Protein AF-A0A0M8VWL1-F1 (afdb_monomer)

Mean predicted aligned error: 9.0 Å

Secondary structure (DSSP, 8-state):
--------TTSPPP-HHHHHHHHHHHHHSS---SHHHHHHHHHHHHHHHHHHHHHHHHHGGG--HHHHHHHHHHHHHHHHHHHS-HHHHTSHHHHHHHHHHHHHHHHHHH---SPPPP-PPPP----

Solvent-accessible surface area (backbone atoms only — not comparable to full-atom values): 7582 Å² total; per-residue (Å²): 134,89,85,80,85,77,86,66,82,97,59,80,78,83,62,60,68,60,51,52,51,54,29,44,51,59,69,69,52,84,69,78,89,46,74,63,63,35,46,49,50,43,52,51,45,51,54,52,33,64,61,45,48,60,56,49,60,70,45,44,85,32,37,53,74,69,59,28,52,50,50,52,50,43,52,53,49,34,52,55,45,66,68,49,51,75,76,60,28,51,39,68,66,47,34,36,51,34,28,50,28,34,49,53,48,48,47,47,67,79,57,62,62,85,56,54,76,81,82,72,79,76,80,81,77,82,130

Radius of gyration: 17.61 Å; Cα contacts (8 Å, |Δi|>4): 103; chains: 1; bounding box: 62×31×46 Å

Structure (mmCIF, N/CA/C/O backbone):
data_AF-A0A0M8VWL1-F1
#
_entry.id   AF-A0A0M8VWL1-F1
#
loop_
_atom_site.group_PDB
_atom_site.id
_atom_site.type_symbol
_atom_site.label_atom_id
_atom_site.label_alt_id
_atom_site.label_comp_id
_atom_site.label_asym_id
_atom_site.label_entity_id
_atom_site.label_seq_id
_atom_site.pdbx_PDB_ins_code
_atom_site.Cartn_x
_atom_site.Cartn_y
_atom_site.Cartn_z
_atom_site.occupancy
_atom_site.B_iso_or_equiv
_atom_site.auth_seq_id
_atom_site.auth_comp_id
_atom_site.auth_asym_id
_atom_site.auth_atom_id
_atom_site.pdbx_PDB_model_num
ATOM 1 N N . MET A 1 1 ? 4.339 -11.965 28.603 1.00 34.78 1 MET A N 1
ATOM 2 C CA . MET A 1 1 ? 3.703 -10.925 27.763 1.00 34.78 1 MET A CA 1
ATOM 3 C C . MET A 1 1 ? 2.559 -11.580 27.011 1.00 34.78 1 MET A C 1
ATOM 5 O O . MET A 1 1 ? 2.806 -12.541 26.300 1.00 34.78 1 MET A O 1
ATOM 9 N N . ILE A 1 2 ? 1.325 -11.169 27.300 1.00 36.53 2 ILE A N 1
ATOM 10 C CA . ILE A 1 2 ? 0.091 -11.898 26.967 1.00 36.53 2 ILE A CA 1
ATOM 11 C C . ILE A 1 2 ? -0.187 -11.875 25.459 1.00 36.53 2 ILE A C 1
ATOM 13 O O . ILE A 1 2 ? -0.159 -10.823 24.828 1.00 36.53 2 ILE A O 1
ATOM 17 N N . ALA A 1 3 ? -0.469 -13.064 24.924 1.00 51.12 3 ALA A N 1
ATOM 18 C CA . ALA A 1 3 ? -0.929 -13.321 23.570 1.00 51.12 3 ALA A CA 1
ATOM 19 C C . ALA A 1 3 ? -2.388 -12.881 23.374 1.00 51.12 3 ALA A C 1
ATOM 21 O O . ALA A 1 3 ? -3.248 -13.216 24.184 1.00 51.12 3 ALA A O 1
ATOM 22 N N . LEU A 1 4 ? -2.669 -12.218 22.251 1.00 42.34 4 LEU A N 1
ATOM 23 C CA . LEU A 1 4 ? -4.009 -12.089 21.669 1.00 42.34 4 LEU A CA 1
ATOM 24 C C . LEU A 1 4 ? -3.908 -12.279 20.147 1.00 42.34 4 LEU A C 1
ATOM 26 O O . LEU A 1 4 ? -4.162 -11.377 19.357 1.00 42.34 4 LEU A O 1
ATOM 30 N N . LEU A 1 5 ? -3.518 -13.489 19.740 1.00 47.44 5 LEU A N 1
ATOM 31 C CA . LEU A 1 5 ? -3.768 -13.995 18.391 1.00 47.44 5 LEU A CA 1
ATOM 32 C C . LEU A 1 5 ? -5.251 -14.368 18.316 1.00 47.44 5 LEU A C 1
ATOM 34 O O . LEU A 1 5 ? -5.642 -15.492 18.628 1.00 47.44 5 LEU A O 1
ATOM 38 N N . GLN A 1 6 ? -6.097 -13.401 17.966 1.00 49.94 6 GLN A N 1
ATOM 39 C CA . GLN A 1 6 ? -7.472 -13.707 17.594 1.00 49.94 6 GLN A CA 1
ATOM 40 C C . GLN A 1 6 ? -7.460 -14.371 16.219 1.00 49.94 6 GLN A C 1
ATOM 42 O O . GLN A 1 6 ? -7.264 -13.724 15.193 1.00 49.94 6 GLN A O 1
ATOM 47 N N . ALA A 1 7 ? -7.666 -15.686 16.229 1.00 46.72 7 ALA A N 1
ATOM 48 C CA . ALA A 1 7 ? -7.983 -16.475 15.056 1.00 46.72 7 ALA A CA 1
ATOM 49 C C . ALA A 1 7 ? -9.257 -15.923 14.393 1.00 46.72 7 ALA A C 1
ATOM 51 O O . ALA A 1 7 ? -10.361 -16.056 14.922 1.00 46.72 7 ALA A O 1
ATOM 52 N N . ARG A 1 8 ? -9.095 -15.301 13.224 1.00 42.50 8 ARG A N 1
ATOM 53 C CA . ARG A 1 8 ? -10.168 -15.028 12.266 1.00 42.50 8 ARG A CA 1
ATOM 54 C C . ARG A 1 8 ? -9.900 -15.878 11.023 1.00 42.50 8 ARG A C 1
ATOM 56 O O . ARG A 1 8 ? -8.874 -15.731 10.381 1.00 42.50 8 ARG A O 1
ATOM 63 N N . SER A 1 9 ? -10.815 -16.808 10.767 1.00 38.56 9 SER A N 1
ATOM 64 C CA . SER A 1 9 ? -11.129 -17.469 9.495 1.00 38.56 9 SER A CA 1
ATOM 65 C C . SER A 1 9 ? -10.036 -17.529 8.408 1.00 38.56 9 SER A C 1
ATOM 67 O O . SER A 1 9 ? -9.908 -16.618 7.603 1.00 38.56 9 SER A O 1
ATOM 69 N N . GLY A 1 10 ? -9.352 -18.674 8.308 1.00 37.84 10 GLY A N 1
ATOM 70 C CA . GLY A 1 10 ? -8.967 -19.328 7.041 1.00 37.84 10 GLY A CA 1
ATOM 71 C C . GLY A 1 10 ? -7.970 -18.663 6.079 1.00 37.84 10 GLY A C 1
ATOM 72 O O . GLY A 1 10 ? -7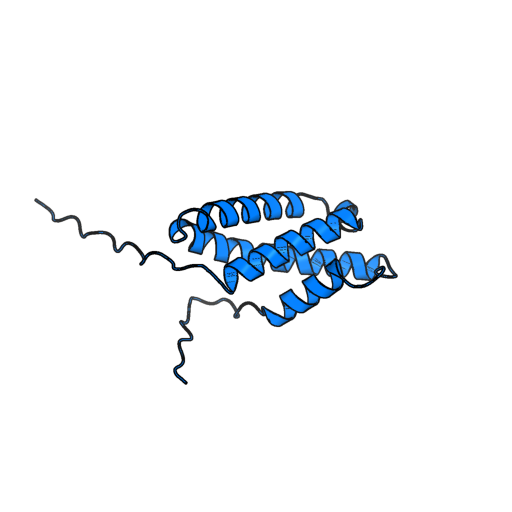.562 -19.330 5.133 1.00 37.84 10 GLY A O 1
ATOM 73 N N . SER A 1 11 ? -7.552 -17.416 6.286 1.00 52.72 11 SER A N 1
ATOM 74 C CA . SER A 1 11 ? -6.479 -16.788 5.508 1.00 52.72 11 SER A CA 1
ATOM 75 C C . SER A 1 11 ? -5.178 -16.844 6.296 1.00 52.72 11 SER A C 1
ATOM 77 O O . SER A 1 11 ? -5.165 -16.566 7.496 1.00 52.72 11 SER A O 1
ATOM 79 N N . ALA A 1 12 ? -4.073 -17.182 5.628 1.00 60.53 12 ALA A N 1
ATOM 80 C CA . ALA A 1 12 ? -2.751 -16.989 6.209 1.00 60.53 12 ALA A CA 1
ATOM 81 C C . ALA A 1 12 ? -2.619 -15.530 6.700 1.00 60.53 12 ALA A C 1
ATOM 83 O O . ALA A 1 12 ? -3.151 -14.624 6.045 1.00 60.53 12 ALA A O 1
ATOM 84 N N . PRO A 1 13 ? -1.965 -15.295 7.852 1.00 78.81 13 PRO A N 1
ATOM 85 C CA . PRO A 1 13 ? -1.771 -13.947 8.369 1.00 78.81 13 PRO A CA 1
ATOM 86 C C . PRO A 1 13 ? -1.037 -13.092 7.331 1.00 78.81 13 PRO A C 1
ATOM 88 O O . PRO A 1 13 ? -0.105 -13.565 6.681 1.00 78.81 13 PRO A O 1
ATOM 91 N N . ILE A 1 14 ? -1.464 -11.838 7.176 1.00 88.00 14 ILE A N 1
ATOM 92 C CA . ILE A 1 14 ? -0.806 -10.882 6.282 1.00 88.00 14 ILE A CA 1
ATOM 93 C C . ILE A 1 14 ? 0.647 -10.704 6.739 1.00 88.00 1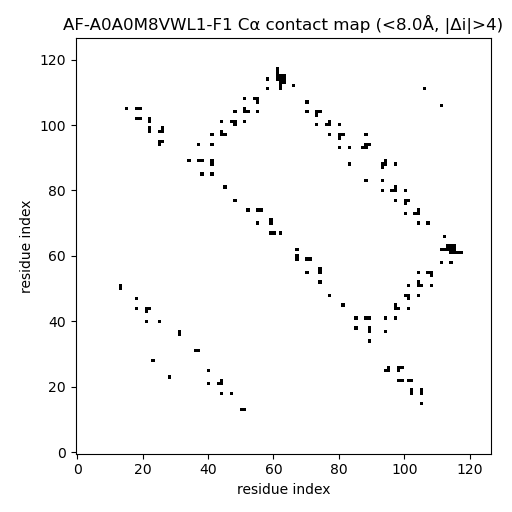4 ILE A C 1
ATOM 95 O O . ILE A 1 14 ? 0.900 -10.269 7.863 1.00 88.00 14 ILE A O 1
ATOM 99 N N . ASP A 1 15 ? 1.599 -11.015 5.857 1.00 93.25 15 ASP A N 1
ATOM 100 C CA . ASP A 1 15 ? 3.029 -10.805 6.101 1.00 93.25 15 ASP A CA 1
ATOM 101 C C . ASP A 1 15 ? 3.378 -9.315 5.949 1.00 93.25 15 ASP A C 1
ATOM 103 O O . ASP A 1 15 ? 3.844 -8.846 4.906 1.00 93.25 15 ASP A O 1
ATOM 107 N N . ALA A 1 16 ? 3.110 -8.552 7.009 1.00 93.62 16 ALA A N 1
ATOM 108 C CA . ALA A 1 16 ? 3.376 -7.119 7.068 1.00 93.62 16 ALA A CA 1
ATOM 109 C C . ALA A 1 16 ? 4.858 -6.786 6.830 1.00 93.62 16 ALA A C 1
ATOM 111 O O . ALA A 1 16 ? 5.170 -5.767 6.213 1.00 93.62 16 ALA A O 1
ATOM 112 N N . ASP A 1 17 ? 5.783 -7.644 7.265 1.00 94.25 17 ASP A N 1
ATOM 113 C CA . ASP A 1 17 ? 7.219 -7.433 7.080 1.00 94.25 17 ASP A CA 1
ATOM 114 C C . ASP A 1 17 ? 7.611 -7.515 5.611 1.00 94.25 17 ASP A C 1
ATOM 116 O O . ASP A 1 17 ? 8.370 -6.675 5.116 1.00 94.25 17 ASP A O 1
ATOM 120 N N . HIS A 1 18 ? 7.076 -8.500 4.895 1.00 94.81 18 HIS A N 1
ATOM 121 C CA . HIS A 1 18 ? 7.277 -8.602 3.461 1.00 94.81 18 HIS A CA 1
ATOM 122 C C . HIS A 1 18 ? 6.693 -7.395 2.721 1.00 94.81 18 HIS A C 1
ATOM 124 O O . HIS A 1 18 ? 7.403 -6.791 1.917 1.00 94.81 18 HIS A O 1
ATOM 130 N N . ILE A 1 19 ? 5.469 -6.969 3.056 1.00 96.19 19 ILE A N 1
ATOM 131 C CA . ILE A 1 19 ? 4.842 -5.790 2.435 1.00 96.19 19 ILE A CA 1
ATOM 132 C C . ILE A 1 19 ? 5.662 -4.522 2.708 1.00 96.19 19 ILE A C 1
ATOM 134 O O . ILE A 1 19 ? 5.896 -3.734 1.788 1.00 96.19 19 ILE A O 1
ATOM 138 N N . ARG A 1 20 ? 6.168 -4.331 3.938 1.00 95.62 20 ARG A N 1
ATOM 139 C C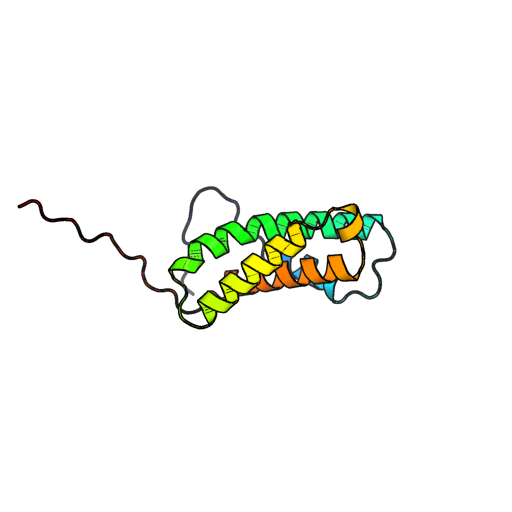A . ARG A 1 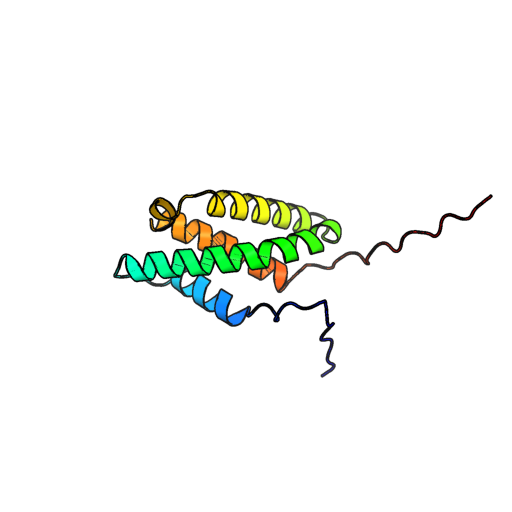20 ? 7.042 -3.195 4.280 1.00 95.62 20 ARG A CA 1
ATOM 140 C C . ARG A 1 20 ? 8.292 -3.164 3.413 1.00 95.62 20 ARG A C 1
ATOM 142 O O . ARG A 1 20 ? 8.637 -2.093 2.913 1.00 95.62 20 ARG A O 1
ATOM 149 N N . ARG A 1 21 ? 8.945 -4.315 3.216 1.00 94.44 21 ARG A N 1
ATOM 150 C CA . ARG A 1 21 ? 10.132 -4.423 2.354 1.00 94.44 21 ARG A CA 1
ATOM 151 C C . ARG A 1 21 ? 9.802 -4.085 0.902 1.00 94.44 21 ARG A C 1
ATOM 153 O O . ARG A 1 21 ? 10.488 -3.251 0.324 1.00 94.44 21 ARG A O 1
ATOM 160 N N . THR A 1 22 ? 8.723 -4.640 0.348 1.00 94.50 22 THR A N 1
ATOM 161 C CA . THR A 1 22 ? 8.291 -4.344 -1.030 1.00 94.50 22 THR A CA 1
ATOM 162 C C . THR A 1 22 ? 7.987 -2.855 -1.224 1.00 94.50 22 THR A C 1
ATOM 164 O O . THR A 1 22 ? 8.449 -2.249 -2.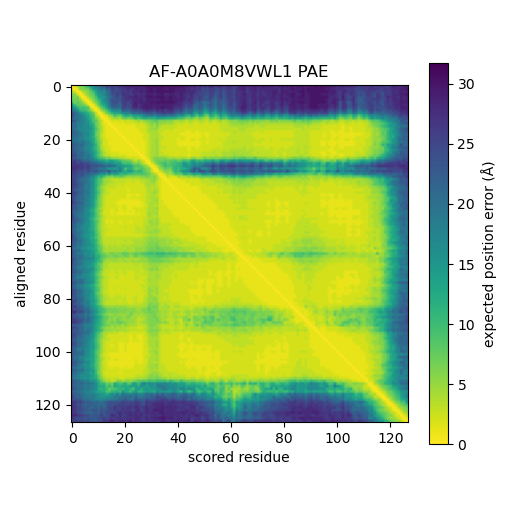188 1.00 94.50 22 THR A O 1
ATOM 167 N N . CYS A 1 23 ? 7.263 -2.232 -0.286 1.00 94.56 23 CYS A N 1
ATOM 168 C CA . CYS A 1 23 ? 6.988 -0.795 -0.332 1.00 94.56 23 CYS A CA 1
ATOM 169 C C . CYS A 1 23 ? 8.274 0.033 -0.232 1.00 94.56 23 CYS A C 1
ATOM 171 O O . CYS A 1 23 ? 8.417 1.027 -0.934 1.00 94.56 23 CYS A O 1
ATOM 173 N N . ALA A 1 24 ? 9.205 -0.347 0.647 1.00 93.19 24 ALA A N 1
ATOM 174 C CA . ALA A 1 24 ? 10.467 0.368 0.808 1.00 93.19 24 ALA A CA 1
ATOM 175 C C . ALA A 1 24 ? 11.317 0.314 -0.466 1.00 93.19 24 ALA A C 1
ATOM 177 O O . ALA A 1 24 ? 11.827 1.350 -0.886 1.00 93.19 24 ALA A O 1
ATOM 178 N N . GLN A 1 25 ? 11.388 -0.856 -1.103 1.00 91.69 25 GLN A N 1
ATOM 179 C CA . GLN A 1 25 ? 12.087 -1.044 -2.369 1.00 91.69 25 GLN A CA 1
ATOM 180 C C . GLN A 1 25 ? 11.512 -0.137 -3.466 1.00 91.69 25 GLN A C 1
ATOM 182 O O . GLN A 1 25 ? 12.252 0.561 -4.149 1.00 91.69 25 GLN A O 1
ATOM 187 N N . ALA A 1 26 ? 10.185 -0.077 -3.600 1.00 90.38 26 ALA A N 1
ATOM 188 C CA . ALA A 1 26 ? 9.543 0.745 -4.625 1.00 90.38 26 ALA A CA 1
ATOM 189 C C . ALA A 1 26 ? 9.605 2.263 -4.355 1.00 90.38 26 ALA A C 1
ATOM 191 O O . ALA A 1 26 ? 9.577 3.047 -5.301 1.00 90.38 26 ALA A O 1
ATOM 192 N N . LEU A 1 27 ? 9.660 2.689 -3.087 1.00 91.12 27 LEU A N 1
ATOM 193 C CA . LEU A 1 27 ? 9.640 4.110 -2.715 1.00 91.12 27 LEU A CA 1
ATOM 194 C C . LEU A 1 27 ? 11.030 4.741 -2.622 1.00 91.12 27 LEU A C 1
ATOM 196 O O . LEU A 1 27 ? 11.166 5.929 -2.906 1.00 91.12 27 LEU A O 1
ATOM 200 N N . TRP A 1 28 ? 12.033 3.983 -2.173 1.00 85.56 28 TRP A N 1
ATOM 201 C CA . TRP A 1 28 ? 13.293 4.559 -1.697 1.00 85.56 28 TRP A CA 1
ATOM 202 C C . TRP A 1 28 ? 14.542 4.031 -2.396 1.00 85.56 28 TRP A C 1
ATOM 204 O O . TRP A 1 28 ? 15.598 4.643 -2.238 1.00 85.56 28 TRP A O 1
ATOM 214 N N . GLU A 1 29 ? 14.466 2.939 -3.162 1.00 78.31 29 GLU A N 1
ATOM 215 C CA . GLU A 1 29 ? 15.643 2.475 -3.895 1.00 78.31 29 GLU A CA 1
ATOM 216 C C . GLU A 1 29 ? 15.868 3.302 -5.172 1.00 78.31 29 GLU A C 1
ATOM 218 O O . GLU A 1 29 ? 14.959 3.452 -5.997 1.00 78.31 29 GLU A O 1
ATOM 223 N N . PRO A 1 30 ? 17.076 3.868 -5.358 1.00 62.16 30 PRO A N 1
ATOM 224 C CA . PRO A 1 30 ? 17.383 4.674 -6.525 1.00 62.16 30 PRO A CA 1
ATOM 225 C C . PRO A 1 30 ? 17.436 3.789 -7.773 1.00 62.16 30 PRO A C 1
ATOM 227 O O . PRO A 1 30 ? 18.324 2.958 -7.919 1.00 62.16 30 PRO A O 1
ATOM 230 N N . ALA A 1 31 ? 16.486 4.034 -8.678 1.00 63.31 31 ALA A N 1
ATOM 231 C CA . ALA A 1 31 ? 16.383 3.460 -10.016 1.00 63.31 31 ALA A CA 1
ATOM 232 C C . ALA A 1 31 ? 16.396 1.923 -10.057 1.00 63.31 31 ALA A C 1
ATOM 234 O O . ALA A 1 31 ? 17.436 1.304 -10.244 1.00 63.31 31 ALA A O 1
ATOM 235 N N . LEU A 1 32 ? 15.201 1.320 -10.026 1.00 66.06 32 LEU A N 1
ATOM 236 C CA . LEU A 1 32 ? 15.022 -0.082 -10.413 1.00 66.06 32 LEU A CA 1
ATOM 237 C C . LEU A 1 32 ? 15.611 -0.292 -11.824 1.00 66.06 32 LEU A C 1
ATOM 239 O O . LEU A 1 32 ? 15.081 0.308 -12.777 1.00 66.06 32 LEU A O 1
ATOM 243 N N . PRO A 1 33 ? 16.708 -1.064 -11.947 1.00 59.38 33 PRO A N 1
ATOM 244 C CA . PRO A 1 33 ? 17.612 -1.043 -13.096 1.00 59.38 33 PRO A CA 1
ATOM 245 C C . PRO A 1 33 ? 17.024 -1.673 -14.358 1.00 59.38 33 PRO A C 1
ATOM 247 O O . PRO A 1 33 ? 17.484 -1.370 -15.458 1.00 59.38 33 PRO A O 1
ATOM 250 N N . ASN A 1 34 ? 16.005 -2.529 -14.236 1.00 78.06 34 ASN A N 1
ATOM 251 C CA . ASN A 1 34 ? 15.409 -3.208 -15.381 1.00 78.06 34 ASN A CA 1
ATOM 252 C C . ASN A 1 34 ? 13.868 -3.228 -15.327 1.00 78.06 34 ASN A C 1
ATOM 254 O O . ASN A 1 34 ? 13.229 -3.092 -14.281 1.00 78.06 34 ASN A O 1
ATOM 258 N N . GLY A 1 35 ? 13.250 -3.346 -16.506 1.00 81.25 35 GLY A N 1
ATOM 259 C CA . GLY A 1 35 ? 11.790 -3.347 -16.647 1.00 81.25 35 GLY A CA 1
ATOM 260 C C . GLY A 1 35 ? 11.110 -4.586 -16.054 1.00 81.25 35 GLY A C 1
ATOM 261 O O . GLY A 1 35 ? 9.918 -4.532 -15.755 1.00 81.25 35 GLY A O 1
ATOM 262 N N . GLU A 1 36 ? 11.853 -5.678 -15.865 1.00 86.56 36 GLU A N 1
ATOM 263 C CA . GLU A 1 36 ? 11.354 -6.932 -15.295 1.00 86.56 36 GLU A CA 1
ATOM 264 C C . GLU A 1 36 ? 11.173 -6.828 -13.777 1.00 86.56 36 GLU A C 1
ATOM 266 O O . GLU A 1 36 ? 10.093 -7.127 -13.276 1.00 86.56 36 GLU A O 1
ATOM 271 N N . GLU A 1 37 ? 12.157 -6.297 -13.052 1.00 86.25 37 GLU A N 1
ATOM 272 C CA . GLU A 1 37 ? 12.068 -6.005 -11.617 1.00 86.25 37 GLU A CA 1
ATOM 273 C C . GLU A 1 37 ? 10.951 -5.009 -11.323 1.00 86.25 37 GLU A C 1
ATOM 275 O O . GLU A 1 37 ? 10.181 -5.196 -10.380 1.00 86.25 37 GLU A O 1
ATOM 280 N N . ARG A 1 38 ? 10.784 -3.985 -12.172 1.00 87.44 38 ARG A N 1
ATOM 281 C CA . ARG A 1 38 ? 9.635 -3.073 -12.070 1.00 87.44 38 ARG A CA 1
ATOM 282 C C . ARG A 1 38 ? 8.316 -3.810 -12.259 1.00 87.44 38 ARG A C 1
ATOM 284 O O . ARG A 1 38 ? 7.397 -3.615 -11.472 1.00 87.44 38 ARG A O 1
ATOM 291 N N . ALA A 1 39 ? 8.205 -4.658 -13.280 1.00 89.12 39 ALA A N 1
ATOM 292 C CA . ALA A 1 39 ? 6.993 -5.437 -13.516 1.00 89.12 39 ALA A CA 1
ATOM 293 C C . ALA A 1 39 ? 6.693 -6.395 -12.352 1.00 89.12 39 ALA A C 1
ATOM 295 O O . ALA A 1 39 ? 5.533 -6.528 -11.956 1.00 89.12 39 ALA A O 1
ATOM 296 N N . HIS A 1 40 ? 7.728 -7.011 -11.782 1.00 90.62 40 HIS A N 1
ATOM 297 C CA . HIS A 1 40 ? 7.626 -7.861 -10.605 1.00 90.62 40 HIS A CA 1
ATOM 298 C C . HIS A 1 40 ? 7.119 -7.072 -9.393 1.00 90.62 40 HIS A C 1
ATOM 300 O O . HIS A 1 40 ? 6.131 -7.469 -8.779 1.00 90.62 40 HIS A O 1
ATOM 306 N N . LEU A 1 41 ? 7.715 -5.914 -9.098 1.00 91.88 41 LEU A N 1
ATOM 307 C CA . LEU A 1 41 ? 7.288 -5.054 -7.994 1.00 91.88 41 LEU A CA 1
ATOM 308 C C . LEU A 1 41 ? 5.861 -4.541 -8.163 1.00 91.88 41 LEU A C 1
ATOM 310 O O . LEU A 1 41 ? 5.099 -4.565 -7.200 1.00 91.88 41 LEU A O 1
ATOM 314 N N . VAL A 1 42 ? 5.463 -4.150 -9.377 1.00 93.75 42 VAL A N 1
ATOM 315 C CA . VAL A 1 42 ? 4.065 -3.810 -9.681 1.00 93.75 42 VAL A CA 1
ATOM 316 C C . VAL A 1 42 ? 3.149 -4.991 -9.364 1.00 93.75 42 VAL A C 1
ATOM 318 O O . VAL A 1 42 ? 2.135 -4.812 -8.693 1.00 93.75 42 VAL A O 1
ATOM 321 N N . GLY A 1 43 ? 3.496 -6.200 -9.813 1.00 93.75 43 GLY A N 1
ATOM 322 C CA . GLY A 1 43 ? 2.724 -7.412 -9.529 1.00 93.75 43 GLY A CA 1
ATOM 323 C C . GLY A 1 43 ? 2.566 -7.663 -8.028 1.00 93.75 43 GLY A C 1
ATOM 324 O O . GLY A 1 43 ? 1.443 -7.830 -7.547 1.00 93.75 43 GLY A O 1
ATOM 325 N N . CYS A 1 44 ? 3.675 -7.605 -7.287 1.00 95.12 44 CYS A N 1
ATOM 326 C CA . CYS A 1 44 ? 3.698 -7.766 -5.836 1.00 95.12 44 CYS A CA 1
ATOM 327 C C . CYS A 1 44 ? 2.834 -6.710 -5.136 1.00 95.12 44 CYS A C 1
ATOM 329 O O . CYS A 1 44 ? 1.938 -7.063 -4.373 1.00 95.12 44 CYS A O 1
ATOM 331 N N . LEU A 1 45 ? 3.029 -5.425 -5.439 1.00 96.00 45 LEU A N 1
ATOM 332 C CA . LEU A 1 45 ? 2.284 -4.335 -4.808 1.00 96.00 45 LEU A CA 1
ATOM 333 C C . LEU A 1 45 ? 0.789 -4.379 -5.128 1.00 96.00 45 LEU A C 1
ATOM 335 O O . LEU A 1 45 ? -0.020 -4.109 -4.240 1.00 96.00 45 LEU A O 1
ATOM 339 N N . ARG A 1 46 ? 0.390 -4.745 -6.355 1.00 96.12 46 ARG A N 1
ATOM 340 C CA . ARG A 1 46 ? -1.034 -4.920 -6.695 1.00 96.12 46 ARG A CA 1
ATOM 341 C C . ARG A 1 46 ? -1.647 -6.052 -5.877 1.00 96.12 46 ARG A C 1
ATOM 343 O O . ARG A 1 46 ? -2.690 -5.834 -5.268 1.00 96.12 46 ARG A O 1
ATOM 350 N N . GLY A 1 47 ? -0.983 -7.208 -5.803 1.00 95.62 47 GLY A N 1
ATOM 351 C CA . GLY A 1 47 ? -1.456 -8.340 -5.001 1.00 95.62 47 GLY A CA 1
ATOM 352 C C . GLY A 1 47 ? -1.563 -8.000 -3.511 1.00 95.62 47 GLY A C 1
ATOM 353 O O . GLY A 1 47 ? -2.584 -8.266 -2.883 1.00 95.62 47 GLY A O 1
ATOM 354 N N . GLN A 1 48 ? -0.553 -7.329 -2.955 1.00 96.62 48 GLN A N 1
ATOM 355 C CA . GLN A 1 48 ? -0.540 -6.884 -1.557 1.00 96.62 48 GLN A CA 1
ATOM 356 C C . GLN A 1 48 ? -1.623 -5.830 -1.273 1.00 96.62 48 GLN A C 1
ATOM 358 O O . GLN A 1 48 ? -2.305 -5.900 -0.253 1.00 96.62 48 GLN A O 1
ATOM 363 N N . THR A 1 49 ? -1.842 -4.889 -2.195 1.00 96.50 49 THR A N 1
ATOM 364 C CA . THR A 1 49 ? -2.927 -3.898 -2.097 1.00 96.50 49 THR A CA 1
ATOM 365 C C . THR A 1 49 ? -4.289 -4.593 -2.106 1.00 96.50 49 THR A C 1
ATOM 367 O O . THR A 1 49 ? -5.126 -4.318 -1.248 1.00 96.50 49 THR A O 1
ATOM 370 N N . GLN A 1 50 ? -4.500 -5.535 -3.031 1.00 95.75 50 GLN A N 1
ATOM 371 C CA . GLN A 1 50 ? -5.728 -6.331 -3.126 1.00 95.75 50 GLN A CA 1
ATOM 372 C C . GLN A 1 50 ? -5.970 -7.194 -1.879 1.00 95.75 50 GLN A C 1
ATOM 374 O O . GLN A 1 50 ? -7.124 -7.414 -1.520 1.00 95.75 50 GLN A O 1
ATOM 379 N N . LEU A 1 51 ? -4.907 -7.637 -1.202 1.00 95.31 51 LEU A N 1
ATOM 380 C CA . LEU A 1 51 ? -4.985 -8.364 0.065 1.00 95.31 51 LEU A CA 1
ATOM 381 C C . LEU A 1 51 ? -5.365 -7.451 1.244 1.00 95.31 51 LEU A C 1
ATOM 383 O O . LEU A 1 51 ? -6.198 -7.824 2.064 1.00 95.31 51 LEU A O 1
ATOM 387 N N . LEU A 1 52 ? -4.782 -6.251 1.331 1.00 95.12 52 LEU A N 1
ATOM 388 C CA . LEU A 1 52 ? -5.021 -5.313 2.437 1.00 95.12 52 LEU A CA 1
ATOM 389 C C . LEU A 1 52 ? -6.391 -4.627 2.363 1.00 95.12 52 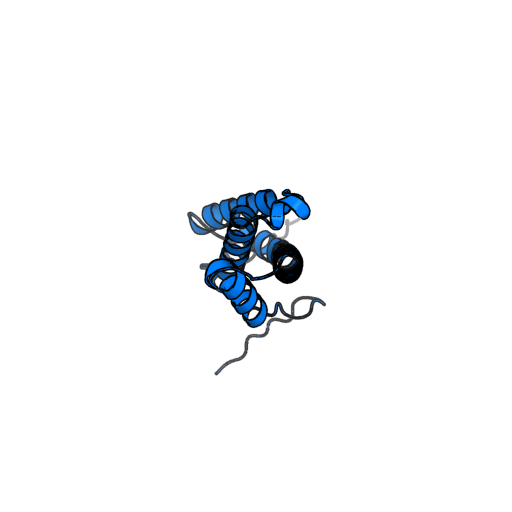LEU A C 1
ATOM 391 O O . LEU A 1 52 ? -7.011 -4.356 3.390 1.00 95.12 52 LEU A O 1
ATOM 395 N N . MET A 1 53 ? -6.870 -4.320 1.157 1.00 95.44 53 MET A N 1
ATOM 396 C CA . MET A 1 53 ? -8.136 -3.614 0.946 1.00 95.44 53 MET A CA 1
ATOM 397 C C . MET A 1 53 ? -9.345 -4.210 1.691 1.00 95.44 53 MET A C 1
ATOM 399 O O . MET A 1 53 ? -10.008 -3.443 2.397 1.00 95.44 53 MET A O 1
ATOM 403 N N . PRO A 1 54 ? -9.662 -5.517 1.579 1.00 94.31 54 PRO A N 1
ATOM 404 C CA . PRO A 1 54 ? -10.811 -6.094 2.275 1.00 94.31 54 PRO A CA 1
ATOM 405 C C . PRO A 1 54 ? -10.675 -6.010 3.800 1.00 94.31 54 PRO A C 1
ATOM 407 O O . PRO A 1 54 ? -11.671 -5.754 4.476 1.00 94.31 54 PRO A O 1
ATOM 410 N N . GLU A 1 55 ? -9.465 -6.142 4.350 1.00 93.25 55 GLU A N 1
ATOM 411 C CA . GLU A 1 55 ? -9.235 -5.993 5.791 1.00 93.25 55 GLU A CA 1
ATOM 412 C C . GLU A 1 55 ? -9.560 -4.571 6.260 1.00 93.25 55 GLU A C 1
ATOM 414 O O . GLU A 1 55 ? -10.325 -4.379 7.207 1.00 93.25 55 GLU A O 1
ATOM 419 N N . ILE A 1 56 ? -9.075 -3.546 5.551 1.00 93.81 56 ILE A N 1
ATOM 420 C CA . ILE A 1 56 ? -9.383 -2.152 5.905 1.00 93.81 56 ILE A CA 1
ATOM 421 C C . ILE A 1 56 ? -10.875 -1.852 5.733 1.00 93.81 56 ILE A C 1
ATOM 423 O O . ILE A 1 56 ? -11.468 -1.186 6.582 1.00 93.81 56 ILE A O 1
ATOM 427 N N . GLN A 1 57 ? -11.513 -2.373 4.683 1.00 94.19 57 GLN A N 1
ATOM 428 C CA . GLN A 1 57 ? -12.955 -2.215 4.468 1.00 94.19 57 GLN A CA 1
ATOM 429 C C . GLN A 1 57 ? -13.786 -2.823 5.607 1.00 94.19 57 GLN A C 1
ATOM 431 O O . GLN A 1 57 ? -14.789 -2.228 6.000 1.00 94.19 57 GLN A O 1
ATOM 436 N N . GLN A 1 58 ? -13.363 -3.952 6.186 1.00 91.25 58 GLN A N 1
ATOM 437 C CA . GLN A 1 58 ? -14.021 -4.537 7.360 1.00 91.25 58 GLN A CA 1
ATOM 438 C C . GLN A 1 58 ? -13.848 -3.688 8.628 1.00 91.25 58 GLN A C 1
ATOM 440 O O . GLN A 1 58 ? -14.735 -3.663 9.485 1.00 91.25 58 GLN A O 1
ATOM 445 N N . LEU A 1 59 ? -12.713 -3.000 8.773 1.00 90.00 59 LEU A N 1
ATOM 446 C CA . LEU A 1 59 ? -12.437 -2.130 9.921 1.00 90.00 59 LEU A CA 1
ATOM 447 C C . LEU A 1 59 ? -13.117 -0.759 9.796 1.00 90.00 59 LEU A C 1
ATOM 449 O O . LEU A 1 59 ? -13.444 -0.138 10.811 1.00 90.00 59 LEU A O 1
ATOM 453 N N . LEU A 1 60 ? -13.373 -0.304 8.570 1.00 91.94 60 LEU A N 1
ATOM 454 C CA . LEU A 1 60 ? -13.860 1.039 8.260 1.00 91.94 60 LEU A CA 1
ATOM 455 C C . LEU A 1 60 ? -15.133 1.472 9.018 1.00 91.94 60 LEU A C 1
ATOM 457 O O . LEU A 1 60 ? -15.163 2.612 9.490 1.00 91.94 60 LEU A O 1
ATOM 461 N N . PRO A 1 61 ? -16.171 0.628 9.207 1.00 91.44 61 PRO A N 1
ATOM 462 C CA . PRO A 1 61 ? -17.368 1.014 9.963 1.00 91.44 61 PRO A CA 1
ATOM 463 C C . PRO A 1 61 ? -17.095 1.273 11.450 1.00 91.44 61 PRO A C 1
ATOM 465 O O . PRO A 1 61 ? -17.890 1.920 12.129 1.00 91.44 61 PRO A O 1
ATOM 468 N N . ARG A 1 62 ? -15.982 0.742 11.972 1.00 88.56 62 ARG A N 1
ATOM 469 C CA . ARG A 1 62 ? -15.586 0.856 13.380 1.00 88.56 62 ARG A CA 1
ATOM 470 C C . ARG A 1 62 ? -14.607 2.004 13.625 1.00 88.56 62 ARG A C 1
ATOM 472 O O . ARG A 1 62 ? -14.443 2.406 14.778 1.00 88.56 62 ARG A O 1
ATOM 479 N N . MET A 1 63 ? -13.967 2.521 12.575 1.00 90.94 63 MET A N 1
ATOM 480 C CA . MET A 1 63 ? -13.122 3.715 12.639 1.00 90.94 63 MET A CA 1
ATOM 481 C C . MET A 1 63 ? -13.972 4.967 12.889 1.00 90.94 63 MET A C 1
ATOM 483 O O . MET A 1 63 ? -15.152 5.013 12.543 1.00 90.94 63 MET A O 1
ATOM 487 N N . GLN A 1 64 ? -13.379 5.995 13.498 1.00 87.44 64 GLN A N 1
ATOM 488 C CA . GLN A 1 64 ? -14.093 7.214 13.889 1.00 87.44 64 GLN A CA 1
ATOM 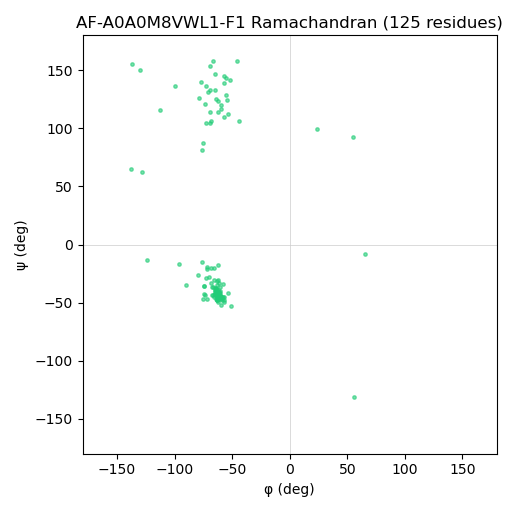489 C C . GLN A 1 64 ? -13.386 8.484 13.422 1.00 87.44 64 GLN A C 1
ATOM 491 O O . GLN A 1 64 ? -12.155 8.532 13.360 1.00 87.44 64 GLN A O 1
ATOM 496 N N . GLY A 1 65 ? -14.181 9.529 13.173 1.00 88.62 65 GLY A N 1
ATOM 497 C CA . GLY A 1 65 ? -13.695 10.881 12.903 1.00 88.62 65 GLY A CA 1
ATOM 498 C C . GLY A 1 65 ? -12.708 10.919 11.738 1.00 88.62 65 GLY A C 1
ATOM 499 O O . GLY A 1 65 ? -12.953 10.328 10.686 1.00 88.62 65 GLY A O 1
ATOM 500 N N . GLU A 1 66 ? -11.571 11.580 11.948 1.00 88.31 66 GLU A N 1
ATOM 501 C CA . GLU A 1 66 ? -10.537 11.720 10.917 1.00 88.31 66 GLU A CA 1
ATOM 502 C C . GLU A 1 66 ? -9.946 10.384 10.461 1.00 88.31 66 GLU A C 1
ATOM 504 O O . GLU A 1 66 ? -9.654 10.229 9.282 1.00 88.31 66 GLU A O 1
ATOM 509 N N . HIS A 1 67 ? -9.838 9.375 11.331 1.00 88.56 67 HIS A N 1
ATOM 510 C CA . HIS A 1 67 ? -9.293 8.072 10.929 1.00 88.56 67 HIS A CA 1
ATOM 511 C C . HIS A 1 67 ? -10.177 7.372 9.901 1.00 88.56 67 HIS A C 1
ATOM 513 O O . HIS A 1 67 ? -9.670 6.766 8.961 1.00 88.56 67 HIS A O 1
ATOM 519 N N . GLN A 1 68 ? -11.498 7.497 10.048 1.00 92.88 68 GLN A N 1
ATOM 520 C CA . GLN A 1 68 ? -12.439 6.944 9.081 1.00 92.88 68 GLN A CA 1
ATOM 521 C C . GLN A 1 68 ? -12.334 7.663 7.732 1.00 92.88 68 GLN A C 1
ATOM 523 O O . GLN A 1 68 ? -12.303 7.005 6.693 1.00 92.88 68 GLN A O 1
ATOM 528 N N . ARG A 1 69 ? -12.234 9.001 7.737 1.00 93.69 6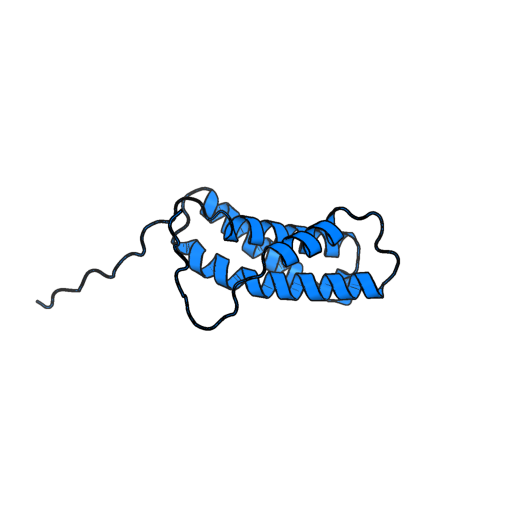9 ARG A N 1
ATOM 529 C CA . ARG A 1 69 ? -12.069 9.785 6.502 1.00 93.69 69 ARG A CA 1
ATOM 530 C C . ARG A 1 69 ? -10.740 9.487 5.815 1.00 93.69 69 ARG A C 1
ATOM 532 O O . ARG A 1 69 ? -10.716 9.278 4.605 1.00 93.69 69 ARG A O 1
ATOM 539 N N . THR A 1 70 ? -9.655 9.389 6.581 1.00 93.50 70 THR A N 1
ATOM 540 C CA . THR A 1 70 ? -8.338 8.987 6.074 1.00 93.50 70 THR A CA 1
ATOM 541 C C . THR A 1 70 ? -8.397 7.597 5.454 1.00 93.50 70 THR A C 1
ATOM 543 O O . THR A 1 70 ? -7.943 7.418 4.330 1.00 93.50 70 THR A O 1
ATOM 546 N N . ALA A 1 71 ? -9.021 6.621 6.117 1.00 94.50 71 ALA A N 1
ATOM 547 C CA . ALA A 1 71 ? -9.158 5.276 5.567 1.00 94.50 71 ALA A CA 1
ATOM 548 C C . ALA A 1 71 ? -10.006 5.237 4.285 1.00 94.50 71 ALA A C 1
ATOM 550 O O . ALA A 1 71 ? -9.618 4.577 3.323 1.00 94.50 71 ALA A O 1
ATOM 551 N N . GLN A 1 72 ? -11.106 5.996 4.213 1.00 96.06 72 GLN A N 1
ATOM 552 C CA . GLN A 1 72 ? -11.883 6.161 2.975 1.00 96.06 72 GLN A CA 1
ATOM 553 C C . GLN A 1 72 ? -11.033 6.749 1.847 1.00 96.06 72 GLN A C 1
ATOM 555 O O . GLN A 1 72 ? -11.063 6.248 0.722 1.00 96.06 72 GLN A O 1
ATOM 560 N N . HIS A 1 73 ? -10.255 7.789 2.151 1.00 96.44 73 HIS A N 1
ATOM 561 C CA . HIS A 1 73 ? -9.371 8.417 1.180 1.00 96.44 73 HIS A CA 1
ATOM 562 C C . HIS A 1 73 ? -8.302 7.439 0.678 1.00 96.44 73 HIS A C 1
ATOM 564 O O . HIS A 1 73 ? -8.110 7.314 -0.529 1.00 96.44 73 HIS A O 1
ATOM 570 N N . VAL A 1 74 ? -7.663 6.691 1.581 1.00 95.81 74 VAL A N 1
ATOM 571 C CA . VAL A 1 74 ? -6.656 5.678 1.238 1.00 95.81 74 VAL A CA 1
ATOM 572 C C . VAL A 1 74 ? -7.259 4.561 0.381 1.00 95.81 74 VAL A C 1
ATOM 574 O O . VAL A 1 74 ? -6.665 4.204 -0.632 1.00 95.81 74 VAL A O 1
ATOM 577 N N . ILE A 1 75 ? -8.460 4.065 0.703 1.00 96.88 75 ILE A N 1
ATOM 578 C CA . ILE A 1 75 ? -9.171 3.073 -0.126 1.00 96.88 75 ILE A CA 1
ATOM 579 C C . ILE A 1 75 ? -9.456 3.632 -1.527 1.00 96.88 75 ILE A C 1
ATOM 581 O O . ILE A 1 75 ? -9.259 2.942 -2.527 1.00 96.88 75 ILE A O 1
ATOM 585 N N . ALA A 1 76 ? -9.917 4.881 -1.628 1.00 96.56 76 ALA A N 1
ATOM 586 C CA . ALA A 1 76 ? -10.178 5.511 -2.919 1.00 96.56 76 ALA A CA 1
ATOM 587 C C . ALA A 1 76 ? -8.888 5.676 -3.742 1.00 96.56 76 ALA A C 1
ATOM 589 O O . ALA A 1 76 ? -8.892 5.420 -4.946 1.00 96.56 76 ALA A O 1
ATOM 590 N N . SER A 1 77 ? -7.784 6.065 -3.102 1.00 95.06 77 SER A N 1
ATOM 591 C CA . SER A 1 77 ? -6.464 6.169 -3.735 1.00 95.06 77 SER A CA 1
ATOM 592 C C . SER A 1 77 ? -5.937 4.810 -4.199 1.00 95.06 77 SER A C 1
ATOM 594 O O . SER A 1 77 ? -5.481 4.700 -5.333 1.00 95.06 77 SER A O 1
ATOM 596 N N . ALA A 1 78 ? -6.089 3.761 -3.387 1.00 96.06 78 ALA A N 1
ATOM 597 C CA . ALA A 1 78 ? -5.728 2.396 -3.759 1.00 96.06 78 ALA A CA 1
ATOM 598 C C . ALA A 1 78 ? -6.528 1.895 -4.970 1.00 96.06 78 ALA A C 1
ATOM 600 O O . ALA A 1 78 ? -5.947 1.344 -5.900 1.00 96.06 78 ALA A O 1
ATOM 601 N N . ASN A 1 79 ? -7.839 2.156 -5.018 1.00 96.56 79 ASN A N 1
ATOM 602 C CA . ASN A 1 79 ? -8.661 1.827 -6.186 1.00 96.56 79 ASN A CA 1
ATOM 603 C C . ASN A 1 79 ? -8.184 2.542 -7.456 1.00 96.56 79 ASN A C 1
ATOM 605 O O . ASN A 1 79 ? -8.098 1.914 -8.509 1.00 96.56 79 ASN A O 1
ATOM 609 N N . ARG A 1 80 ? -7.845 3.837 -7.368 1.00 94.75 80 ARG A N 1
ATOM 610 C CA . ARG A 1 80 ? -7.298 4.584 -8.513 1.00 94.75 80 ARG A CA 1
ATOM 611 C C . ARG A 1 80 ? -5.971 3.993 -8.985 1.00 94.75 80 ARG A C 1
ATOM 613 O O . ARG A 1 80 ? -5.817 3.779 -10.180 1.00 94.75 80 ARG A O 1
ATOM 620 N N . ALA A 1 81 ? -5.063 3.667 -8.065 1.00 92.56 81 ALA A N 1
ATOM 621 C CA . ALA A 1 81 ? -3.784 3.044 -8.401 1.00 92.56 81 ALA A CA 1
ATOM 622 C C . ALA A 1 81 ? -3.957 1.641 -9.016 1.00 92.56 81 ALA A C 1
ATOM 624 O O . ALA A 1 81 ? -3.265 1.288 -9.967 1.00 92.56 81 ALA A O 1
ATOM 625 N N . LEU A 1 82 ? -4.914 0.846 -8.527 1.00 93.62 82 LEU A N 1
ATOM 626 C CA . LEU A 1 82 ? -5.225 -0.474 -9.083 1.00 93.62 82 LEU A CA 1
ATOM 627 C C . LEU A 1 82 ? -5.892 -0.409 -10.462 1.00 93.62 82 LEU A C 1
ATOM 629 O O . LEU A 1 82 ? -5.731 -1.350 -11.238 1.00 93.62 82 LEU A O 1
ATOM 633 N N . ALA A 1 83 ? -6.623 0.665 -10.768 1.00 93.31 83 ALA A N 1
ATOM 634 C CA . ALA A 1 83 ? -7.264 0.863 -12.066 1.00 93.31 83 ALA A CA 1
ATOM 635 C C . ALA A 1 83 ? -6.264 1.177 -13.192 1.00 93.31 83 ALA A C 1
ATOM 637 O O . ALA A 1 83 ? -6.595 0.989 -14.362 1.00 93.31 83 ALA A O 1
ATOM 638 N N . ILE A 1 84 ? -5.046 1.617 -12.852 1.00 90.25 84 ILE A N 1
ATOM 639 C CA . ILE A 1 84 ? -3.960 1.804 -13.818 1.00 90.25 84 ILE A CA 1
ATOM 640 C C . ILE A 1 84 ? -3.572 0.435 -14.396 1.00 90.25 84 ILE A C 1
ATOM 642 O O . ILE A 1 84 ? -3.406 -0.552 -13.669 1.00 90.25 84 ILE A O 1
ATOM 646 N N . ASP A 1 85 ? -3.445 0.361 -15.721 1.00 90.06 85 ASP A N 1
ATOM 647 C CA . ASP A 1 85 ? -3.047 -0.863 -16.407 1.00 90.06 85 ASP A CA 1
ATOM 648 C C . ASP A 1 85 ? -1.595 -1.251 -16.076 1.00 90.06 85 ASP A C 1
ATOM 650 O O . ASP A 1 85 ? -0.773 -0.426 -15.683 1.00 90.06 85 ASP A O 1
ATOM 654 N N . ILE A 1 86 ? -1.255 -2.530 -16.248 1.00 83.19 86 ILE A N 1
ATOM 655 C CA . ILE A 1 86 ? 0.058 -3.062 -15.847 1.00 83.19 86 ILE A CA 1
ATOM 656 C C . ILE A 1 86 ? 1.210 -2.408 -16.621 1.00 83.19 86 ILE A C 1
ATOM 658 O O . ILE A 1 86 ? 2.311 -2.305 -16.083 1.00 83.19 86 ILE A O 1
ATOM 662 N N . VAL A 1 87 ? 0.996 -1.996 -17.874 1.00 83.88 87 VAL A N 1
ATOM 663 C CA . VAL A 1 87 ? 2.051 -1.396 -18.699 1.00 83.88 87 VAL A CA 1
ATOM 664 C C . VAL A 1 87 ? 2.361 0.005 -18.182 1.00 83.88 87 VAL A C 1
ATOM 666 O O . VAL A 1 87 ? 3.525 0.317 -17.931 1.00 83.88 87 VAL A O 1
ATOM 669 N N . THR A 1 88 ? 1.330 0.810 -17.931 1.00 82.81 88 THR A N 1
ATOM 670 C CA . THR A 1 88 ? 1.458 2.150 -17.346 1.00 82.81 88 THR A CA 1
ATOM 671 C C . THR A 1 88 ? 1.957 2.096 -15.904 1.00 82.81 88 THR A C 1
ATOM 673 O O . THR A 1 88 ? 2.803 2.899 -15.522 1.00 82.81 88 THR A O 1
ATOM 676 N N . ALA A 1 89 ? 1.539 1.102 -15.119 1.00 78.62 89 ALA A N 1
ATOM 677 C CA . ALA A 1 89 ? 1.962 0.931 -13.729 1.00 78.62 89 ALA A CA 1
ATOM 678 C C . ALA A 1 89 ? 3.478 0.700 -13.561 1.00 78.62 89 ALA A C 1
ATOM 680 O O . ALA A 1 89 ? 4.005 0.888 -12.470 1.00 78.62 89 ALA A O 1
ATOM 681 N N . ARG A 1 90 ? 4.199 0.313 -14.625 1.00 81.25 90 ARG A N 1
ATOM 682 C CA . ARG A 1 90 ? 5.672 0.175 -14.617 1.00 81.25 90 ARG A CA 1
ATOM 683 C C . ARG A 1 90 ? 6.407 1.517 -14.677 1.00 81.25 90 ARG A C 1
ATOM 685 O O . ARG A 1 90 ? 7.621 1.559 -14.449 1.00 81.25 90 ARG A O 1
ATOM 692 N N . GLN A 1 91 ? 5.710 2.596 -15.032 1.00 85.38 91 GLN A N 1
ATOM 693 C CA . GLN A 1 91 ? 6.271 3.942 -14.998 1.00 85.38 91 GLN A CA 1
ATOM 694 C C . GLN A 1 91 ? 6.577 4.329 -13.548 1.00 85.38 91 GLN A C 1
ATOM 696 O O . GLN A 1 91 ? 5.887 3.893 -12.630 1.00 85.38 91 GLN A O 1
ATOM 701 N N . ALA A 1 92 ? 7.635 5.117 -13.343 1.00 83.81 92 ALA A N 1
ATOM 702 C CA . ALA A 1 92 ? 8.138 5.419 -12.002 1.00 83.81 92 ALA A CA 1
ATOM 703 C C . ALA A 1 92 ? 7.061 6.061 -11.111 1.00 83.81 92 ALA A C 1
ATOM 705 O O . ALA A 1 92 ? 6.866 5.610 -9.987 1.00 83.81 92 ALA A O 1
ATOM 706 N N . ASP A 1 93 ? 6.317 7.028 -11.649 1.00 86.56 93 ASP A N 1
ATOM 707 C CA . ASP A 1 93 ? 5.275 7.746 -10.909 1.00 86.56 93 ASP A CA 1
ATOM 708 C C . ASP A 1 93 ? 4.112 6.820 -10.528 1.00 86.56 93 ASP A C 1
ATOM 710 O O . ASP A 1 93 ? 3.701 6.772 -9.373 1.00 86.56 93 ASP A O 1
ATOM 714 N N . ALA A 1 94 ? 3.638 5.993 -11.466 1.00 88.50 94 ALA A N 1
ATOM 715 C CA . ALA A 1 94 ? 2.540 5.061 -11.208 1.00 88.50 94 ALA A CA 1
ATOM 716 C C . ALA A 1 94 ? 2.928 3.949 -10.213 1.00 88.50 94 ALA A C 1
ATOM 718 O O . ALA A 1 94 ? 2.118 3.550 -9.372 1.00 88.50 94 ALA A O 1
ATOM 719 N N . LEU A 1 95 ? 4.174 3.466 -10.272 1.00 90.81 95 LEU A N 1
ATOM 720 C CA . LEU A 1 95 ? 4.725 2.542 -9.282 1.00 90.81 95 LEU A CA 1
ATOM 721 C C . LEU A 1 95 ? 4.811 3.202 -7.899 1.00 90.81 95 LEU A C 1
ATOM 723 O O . LEU A 1 95 ? 4.450 2.578 -6.899 1.00 90.81 95 LEU A O 1
ATOM 727 N N . HIS A 1 96 ? 5.259 4.457 -7.843 1.00 91.75 96 HIS A N 1
ATOM 728 C CA . HIS A 1 96 ? 5.357 5.226 -6.607 1.00 91.75 96 HIS A CA 1
ATOM 729 C C . HIS A 1 96 ? 3.981 5.457 -5.967 1.00 91.75 96 HIS A C 1
ATOM 731 O O . HIS A 1 96 ? 3.818 5.247 -4.762 1.00 91.75 96 HIS A O 1
ATOM 737 N N . ASP A 1 97 ? 2.971 5.808 -6.764 1.00 92.19 97 ASP A N 1
ATOM 738 C CA . ASP A 1 97 ? 1.589 5.983 -6.309 1.00 92.19 97 ASP A CA 1
ATOM 739 C C . ASP A 1 97 ? 1.011 4.683 -5.740 1.00 92.19 97 ASP A C 1
ATOM 741 O O . ASP A 1 97 ? 0.416 4.672 -4.656 1.00 92.19 97 ASP A O 1
ATOM 745 N N . LEU A 1 98 ? 1.230 3.561 -6.433 1.00 94.81 98 LEU A N 1
ATOM 746 C CA . LEU A 1 98 ? 0.792 2.247 -5.969 1.00 94.81 98 LEU A CA 1
ATOM 747 C C . LEU A 1 98 ? 1.498 1.840 -4.668 1.00 94.81 98 LEU A C 1
ATOM 749 O O . LEU A 1 98 ? 0.845 1.372 -3.734 1.00 94.81 98 LEU A O 1
ATOM 753 N N . ALA A 1 99 ? 2.814 2.044 -4.575 1.00 95.56 99 ALA A N 1
ATOM 754 C CA . ALA A 1 99 ? 3.582 1.755 -3.368 1.00 95.56 99 ALA A CA 1
ATOM 755 C C . ALA A 1 99 ? 3.145 2.635 -2.186 1.00 95.56 99 ALA A C 1
ATOM 757 O O . ALA A 1 99 ? 3.032 2.153 -1.058 1.00 95.56 99 ALA A O 1
ATOM 758 N N . THR A 1 100 ? 2.833 3.906 -2.446 1.00 96.31 100 THR A N 1
ATOM 759 C CA . THR A 1 100 ? 2.312 4.846 -1.448 1.00 96.31 100 THR A CA 1
ATOM 760 C C . THR A 1 100 ? 0.944 4.405 -0.935 1.00 96.31 100 THR A C 1
ATOM 762 O O . THR A 1 100 ? 0.731 4.345 0.278 1.00 96.31 100 THR A O 1
ATOM 765 N N . ALA A 1 101 ? 0.029 4.030 -1.834 1.00 96.50 101 ALA A N 1
ATOM 766 C CA . ALA A 1 101 ? -1.287 3.522 -1.458 1.00 96.50 101 ALA A CA 1
ATOM 767 C C . ALA A 1 101 ? -1.190 2.213 -0.653 1.00 96.50 101 ALA A C 1
ATOM 769 O O . ALA A 1 101 ? -1.832 2.089 0.392 1.00 96.50 101 ALA A O 1
ATOM 770 N N . CYS A 1 102 ? -0.346 1.272 -1.090 1.00 97.62 102 CYS A N 1
ATOM 771 C CA . CYS A 1 102 ? -0.087 0.014 -0.385 1.00 97.62 102 CYS A CA 1
ATOM 772 C C . CYS A 1 102 ? 0.460 0.265 1.031 1.00 97.62 102 CYS A C 1
ATOM 774 O O . CYS A 1 102 ? -0.069 -0.259 2.014 1.00 97.62 102 CYS A O 1
ATOM 776 N N . ARG A 1 103 ? 1.459 1.147 1.165 1.00 97.19 103 ARG A N 1
ATOM 777 C CA . ARG A 1 103 ? 2.036 1.521 2.463 1.00 97.19 103 ARG A CA 1
ATOM 778 C C . ARG A 1 103 ? 1.007 2.178 3.382 1.00 97.19 103 ARG A C 1
ATOM 780 O O . ARG A 1 103 ? 0.984 1.880 4.573 1.00 97.19 103 ARG A O 1
ATOM 787 N N . ALA A 1 104 ? 0.154 3.053 2.855 1.00 96.81 104 ALA A N 1
ATOM 788 C CA . ALA A 1 104 ? -0.896 3.694 3.641 1.00 96.81 104 ALA A CA 1
ATOM 789 C C . ALA A 1 104 ? -1.935 2.680 4.153 1.00 96.81 104 ALA A C 1
ATOM 791 O O . ALA A 1 104 ? -2.328 2.742 5.318 1.00 96.81 104 ALA A O 1
ATOM 792 N N . LEU A 1 105 ? -2.338 1.714 3.318 1.00 96.56 105 LEU A N 1
ATOM 793 C CA . LEU A 1 105 ? -3.204 0.609 3.739 1.00 96.56 105 LEU A CA 1
ATOM 794 C C . LEU A 1 105 ? -2.545 -0.238 4.831 1.00 96.56 105 LEU A C 1
ATOM 796 O O . LEU A 1 105 ? -3.202 -0.588 5.808 1.00 96.56 105 LEU A O 1
ATOM 800 N N . LEU A 1 106 ? -1.249 -0.525 4.699 1.00 96.56 106 LEU A N 1
ATOM 801 C CA . LEU A 1 106 ? -0.513 -1.287 5.700 1.00 96.56 106 LEU A CA 1
ATOM 802 C C . LEU A 1 106 ? -0.470 -0.568 7.053 1.00 96.56 106 LEU A C 1
ATOM 804 O O . LEU A 1 106 ? -0.739 -1.185 8.078 1.00 96.56 106 LEU A O 1
ATOM 808 N N . VAL A 1 107 ? -0.219 0.744 7.060 1.00 94.81 107 VAL A N 1
ATOM 809 C CA . VAL A 1 107 ? -0.242 1.549 8.294 1.00 94.81 107 VAL A CA 1
ATOM 810 C C . VAL A 1 107 ? -1.621 1.508 8.957 1.00 94.81 107 VAL A C 1
ATOM 812 O O . VAL A 1 107 ? -1.706 1.360 10.173 1.00 94.81 107 VAL A O 1
ATOM 815 N N . LEU A 1 108 ? -2.707 1.590 8.181 1.00 93.44 108 LEU A N 1
ATOM 816 C CA . LEU A 1 108 ? -4.070 1.469 8.715 1.00 93.44 108 LEU A CA 1
ATOM 817 C C . LEU A 1 108 ? -4.372 0.070 9.272 1.00 93.44 108 LEU A C 1
ATOM 819 O O . LEU A 1 108 ? -5.175 -0.050 10.196 1.00 93.44 108 LEU A O 1
ATOM 823 N N . HIS A 1 109 ? -3.749 -0.968 8.714 1.00 92.50 109 HIS A N 1
ATOM 824 C CA . HIS A 1 109 ? -3.880 -2.347 9.182 1.00 92.50 109 HIS A CA 1
ATOM 825 C C . HIS A 1 109 ? -3.104 -2.580 10.487 1.00 92.50 109 HIS A C 1
ATOM 827 O O . HIS A 1 109 ? -3.619 -3.221 11.398 1.00 92.50 109 HIS A O 1
ATOM 833 N N . GLU A 1 110 ? -1.881 -2.051 10.597 1.00 91.56 110 GLU A N 1
ATOM 834 C CA . GLU A 1 110 ? -1.038 -2.184 11.794 1.00 91.56 110 GLU A CA 1
ATOM 835 C C . GLU A 1 110 ? -1.523 -1.300 12.953 1.00 91.56 110 GLU A C 1
ATOM 837 O O . GLU A 1 110 ? -1.462 -1.703 14.116 1.00 91.56 110 GLU A O 1
ATOM 842 N N . PHE A 1 111 ? -2.036 -0.106 12.640 1.00 88.69 111 PHE A N 1
ATOM 843 C CA . PHE A 1 111 ? -2.456 0.893 13.622 1.00 88.69 111 PHE A CA 1
ATOM 844 C C . PHE A 1 111 ? -3.888 1.386 13.368 1.00 88.69 111 PHE A C 1
ATOM 846 O O . PHE A 1 111 ? -4.111 2.580 13.131 1.00 88.69 111 PHE A O 1
ATOM 853 N N . PRO A 1 112 ? -4.897 0.500 13.441 1.00 80.81 112 PRO A N 1
ATOM 854 C CA . PRO A 1 112 ? -6.280 0.924 13.395 1.00 80.81 112 PRO A CA 1
ATOM 855 C C . PRO A 1 112 ? -6.573 1.668 14.700 1.00 80.81 112 PRO A C 1
ATOM 857 O O . PRO A 1 112 ? -6.688 1.058 15.763 1.00 80.81 112 PRO A O 1
ATOM 860 N N . SER A 1 113 ? -6.649 3.000 14.636 1.00 78.25 113 SER A N 1
ATOM 861 C CA . SER A 1 113 ? -7.015 3.852 15.777 1.00 78.25 113 SER A CA 1
ATOM 862 C C . SER A 1 113 ? -8.231 3.326 16.539 1.00 78.25 113 SER A C 1
ATOM 864 O O . SER A 1 113 ? -9.025 2.592 15.949 1.00 78.25 113 SER A O 1
ATOM 866 N N . PRO A 1 114 ? -8.422 3.708 17.821 1.00 80.00 114 PRO A N 1
ATOM 867 C CA . PRO A 1 114 ? -9.371 3.059 18.720 1.00 80.00 114 PRO A CA 1
ATOM 868 C C . PRO A 1 114 ? -10.726 2.777 18.065 1.00 80.00 114 PRO A C 1
ATOM 870 O O . PRO A 1 114 ? -11.532 3.676 17.803 1.00 80.00 114 PRO A O 1
ATOM 873 N N . LEU A 1 115 ? -10.949 1.499 17.764 1.00 81.38 115 LEU A N 1
ATOM 874 C CA . LEU A 1 115 ? -12.127 1.045 17.044 1.00 81.38 115 LEU A CA 1
ATOM 875 C C . LEU A 1 115 ? -13.322 1.026 17.992 1.00 81.38 115 LEU A C 1
ATOM 877 O O . LEU A 1 115 ? -13.212 0.559 19.128 1.00 81.38 115 LEU A O 1
ATOM 881 N N . LYS A 1 116 ? -14.499 1.445 17.513 1.00 78.88 116 LYS A N 1
ATOM 882 C CA . LYS A 1 116 ? -15.742 1.183 18.248 1.00 78.88 116 LYS A CA 1
ATOM 883 C C . LYS A 1 116 ? -15.899 -0.322 18.473 1.00 78.88 116 LYS A C 1
ATOM 885 O O . LYS A 1 116 ? -15.522 -1.143 17.622 1.00 78.88 116 LYS A O 1
ATOM 890 N N . ALA A 1 117 ? -16.472 -0.684 19.619 1.00 74.88 117 ALA A N 1
ATOM 891 C CA . ALA A 1 117 ? -16.929 -2.046 19.848 1.00 74.88 117 ALA A CA 1
ATOM 892 C C . ALA A 1 117 ? -17.898 -2.451 18.720 1.00 74.88 117 ALA A C 1
ATOM 894 O O . ALA A 1 117 ? -18.647 -1.595 18.232 1.00 74.88 117 ALA A O 1
ATOM 895 N N . PRO A 1 118 ? -17.868 -3.714 18.263 1.00 71.19 118 PRO A N 1
ATOM 896 C CA . PRO A 1 118 ? -18.875 -4.194 17.328 1.00 71.19 118 PRO A CA 1
ATOM 897 C C . PRO A 1 118 ? -20.254 -3.966 17.952 1.00 71.19 118 PRO A C 1
ATOM 899 O O . PRO A 1 118 ? -20.473 -4.318 19.110 1.00 71.19 118 PRO A O 1
ATOM 902 N N . GLN A 1 119 ? -21.165 -3.332 17.213 1.00 58.66 119 GLN A N 1
ATOM 903 C CA . GLN A 1 119 ? -22.541 -3.191 17.673 1.00 58.66 119 GLN A CA 1
ATOM 904 C C . GLN A 1 119 ? -23.165 -4.586 17.661 1.00 58.66 119 GLN A C 1
ATOM 906 O O . GLN A 1 119 ? -23.415 -5.144 16.595 1.00 58.66 119 GLN A O 1
ATOM 911 N N . THR A 1 120 ? -23.367 -5.182 18.834 1.00 58.75 120 THR A N 1
ATOM 912 C CA . THR A 1 120 ? -24.217 -6.363 18.961 1.00 58.75 120 THR A CA 1
ATOM 913 C C . THR A 1 120 ? -25.632 -5.927 18.583 1.00 58.75 120 THR A C 1
ATOM 915 O O . THR A 1 120 ? -26.117 -4.952 19.167 1.00 58.75 120 THR A O 1
ATOM 918 N N . PRO A 1 121 ? -26.301 -6.580 17.617 1.00 60.06 121 PRO A N 1
ATOM 919 C CA . PRO A 1 121 ? -27.695 -6.279 17.326 1.00 60.06 121 PRO A CA 1
ATOM 920 C C . PRO A 1 121 ? -28.497 -6.411 18.622 1.00 60.06 121 PRO A C 1
ATOM 922 O O . PRO A 1 121 ? -28.431 -7.448 19.284 1.00 60.06 121 PRO A O 1
ATOM 925 N N . VAL A 1 122 ? -29.209 -5.354 19.015 1.00 66.62 122 VAL A N 1
ATOM 926 C CA . VAL A 1 122 ? -30.132 -5.424 20.152 1.00 66.62 122 VAL A CA 1
ATOM 927 C C . VAL A 1 122 ? -31.201 -6.456 19.780 1.00 66.62 122 VAL A C 1
ATOM 929 O O . VAL A 1 122 ? -31.810 -6.306 18.717 1.00 66.62 122 VAL A O 1
ATOM 932 N N . PRO A 1 123 ? -31.421 -7.515 20.581 1.00 63.84 123 PRO A N 1
ATOM 933 C CA . PRO A 1 123 ? -32.467 -8.480 20.289 1.00 63.84 123 PRO A CA 1
ATOM 934 C C . PRO A 1 123 ? -33.809 -7.746 20.272 1.00 63.84 123 PRO A C 1
ATOM 936 O O . PRO A 1 123 ? -34.220 -7.159 21.274 1.00 63.84 123 PRO A O 1
ATOM 939 N N . VAL A 1 124 ? -34.458 -7.743 19.107 1.00 72.56 124 VAL A N 1
ATOM 940 C CA . VAL A 1 124 ? -35.809 -7.207 18.938 1.00 72.56 124 VAL A CA 1
ATOM 941 C C . VAL A 1 124 ? -36.719 -8.055 19.817 1.00 72.56 124 VAL A C 1
ATOM 943 O O . VAL A 1 124 ? -36.842 -9.262 19.612 1.00 72.56 124 VAL A O 1
ATOM 946 N N . ARG A 1 125 ? -37.283 -7.440 20.855 1.00 66.31 125 ARG A N 1
ATOM 947 C CA . ARG A 1 125 ? -38.232 -8.097 21.749 1.00 66.31 125 ARG A CA 1
ATOM 948 C C . ARG A 1 125 ? -39.548 -8.239 20.969 1.00 66.31 125 ARG A C 1
ATOM 950 O O . ARG A 1 125 ? -40.026 -7.216 20.488 1.00 66.31 125 ARG A O 1
ATOM 957 N N . PRO A 1 126 ? -40.086 -9.453 20.767 1.00 71.75 126 PRO A N 1
ATOM 958 C CA . PRO A 1 126 ? -41.410 -9.599 20.179 1.00 71.75 126 PRO A CA 1
ATOM 959 C C . PRO A 1 126 ? -42.454 -9.090 21.183 1.00 71.75 126 PRO A C 1
ATOM 961 O O . PRO A 1 126 ? -42.352 -9.416 22.371 1.00 71.75 126 PRO A O 1
ATOM 964 N N . ASP A 1 127 ? -43.382 -8.263 20.696 1.00 70.25 127 ASP A N 1
ATOM 965 C CA . ASP A 1 127 ? -44.585 -7.816 21.416 1.00 70.25 127 ASP A CA 1
ATOM 966 C C . ASP A 1 127 ? -45.580 -8.970 21.629 1.00 70.25 127 ASP A C 1
ATOM 968 O O . ASP A 1 127 ? -45.678 -9.847 20.734 1.00 70.25 127 ASP A O 1
#

Foldseek 3Di:
DDDDPPDDDDDDPQPLVVLVVLLCCLAPPPDPPDLVVLLVSLVVLLVLLVVLLVVLVVQLVFADDVLNVLSVVLSVLLVVLNPDDSVRCSDSVSSNSSSVSSVSSSCCNVCVDPTHDPPDPDPDDDD

Sequence (127 aa):
MIALLQ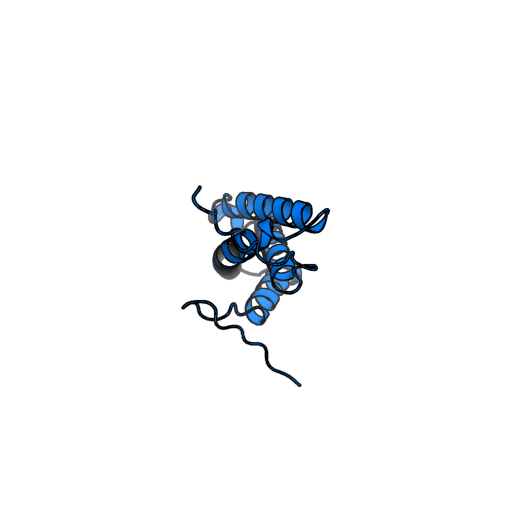ARSGSAPIDADHIRRTCAQALWEPALPNGEERAHLVGCLRGQTQLLMPEIQQLLPRMQGEHQRTAQHVIASANRALAIDIVTARQADALHDLATACRALLVLHEFPSPLKAPQTPVPVRPD

pLDDT: mean 83.78, std 15.92, range [34.78, 97.62]

Nearest PDB structures (foldseek):
  2lk4-assembly1_A  TM=6.164E-01  e=5.436E-01  Homo sapiens
  6zmw-assembly1_z  TM=2.851E-01  e=2.568E+00  Homo sapiens